Protein AF-A0A383AS84-F1 (afdb_monomer_lite)

pLDDT: mean 91.25, std 7.82, range [50.72, 98.56]

Sequence (144 aa):
VPHVHGRSDGDAAFGLAYAHAQDDFRTIQDALVASRGMLGQLYGVKLKSIRGFFDLLKGKVTGVKGIENVANDYYVHVIGIWDGLDKKYINEVPADVRDVCDGYAAGINLYVKDNPKAAYKKLYPLQGIDVVAGFMHRTPLFYG

InterPro domains:
  IPR002692 Penicillin/GL-7-ACA/AHL/aculeacin-A acylase [PF01804] (1-119)
  IPR023343 Penicillin amidase type, domain 1 [G3DSA:1.10.439.10] (1-144)
  IPR029055 Nucleophile aminohydrolases, N-terminal [SSF56235] (1-138)

Organism: NCBI:txid408172

Secondary structure (DSSP, 8-state):
------SSHHHHHHHHHHHHHHHHHHHHHHHHHHHTT-HHHHH--EE--HHHHHHHHTT--TTEESHHHHHHHHHHHHHTTTTTHHHHHHHHS-HHHHHHHHHHHHHHHHHHHH-TTTS-TTTPSP-HHHHHHHHHHHGGGG--

Foldseek 3Di:
DDDADDPALLRRLLVVLLVVCVVPVPVVQCLLCLLQLNQCVVPNKDAPDPVCVVCVVVVHNPRIPCVVSNVSSVVSVVVPLVPCLVVCCVPVPDPSLQSSLQSNLNNSQVNCVVVVVSDPVVSPSDHSSSVVSSVVSCVVVVPD

Structure (mmCIF, N/CA/C/O backbone):
data_AF-A0A383AS84-F1
#
_entry.id   AF-A0A383AS84-F1
#
loop_
_atom_site.group_PDB
_atom_site.id
_atom_site.type_symbol
_atom_site.label_atom_id
_atom_site.label_alt_id
_atom_site.label_comp_id
_atom_site.label_asym_id
_atom_site.label_entity_id
_atom_site.label_seq_id
_atom_site.pdbx_PDB_ins_code
_atom_site.Cartn_x
_atom_site.Cartn_y
_atom_site.Cartn_z
_atom_site.occupancy
_atom_site.B_iso_or_equiv
_atom_site.auth_seq_id
_atom_site.auth_comp_id
_atom_site.auth_asym_id
_atom_site.auth_atom_id
_atom_site.pdbx_PDB_model_num
ATOM 1 N N . VAL A 1 1 ? 9.641 -18.189 5.947 1.00 73.25 1 VAL A N 1
ATOM 2 C CA . VAL A 1 1 ? 10.456 -17.368 5.021 1.00 73.25 1 VAL A CA 1
ATOM 3 C C . VAL A 1 1 ? 10.315 -17.962 3.628 1.00 73.25 1 VAL A C 1
ATOM 5 O O . VAL A 1 1 ? 10.681 -19.123 3.469 1.00 73.25 1 VAL A O 1
ATOM 8 N N . PRO A 1 2 ? 9.699 -17.248 2.672 1.00 85.50 2 PRO A N 1
ATOM 9 C CA . PRO A 1 2 ? 9.446 -17.766 1.331 1.00 85.50 2 PRO A CA 1
ATOM 10 C C . PRO A 1 2 ? 10.709 -17.731 0.459 1.00 85.50 2 PRO A C 1
ATOM 12 O O . PRO A 1 2 ? 11.496 -16.790 0.532 1.00 85.50 2 PRO A O 1
ATOM 15 N N . HIS A 1 3 ? 10.872 -18.740 -0.396 1.00 91.75 3 HIS A N 1
ATOM 16 C CA . HIS A 1 3 ? 11.836 -18.733 -1.497 1.00 91.75 3 HIS A CA 1
ATOM 17 C C . HIS A 1 3 ? 11.050 -18.579 -2.797 1.00 91.75 3 HIS A C 1
ATOM 19 O O . HIS A 1 3 ? 10.282 -19.468 -3.162 1.00 91.75 3 HIS A O 1
ATOM 25 N N . VAL A 1 4 ? 11.193 -17.430 -3.456 1.00 92.31 4 VAL A N 1
ATOM 26 C CA . VAL A 1 4 ? 10.413 -17.079 -4.647 1.00 92.31 4 VAL A CA 1
ATOM 27 C C . VAL A 1 4 ? 11.338 -16.991 -5.851 1.00 92.31 4 VAL A C 1
ATOM 29 O O . VAL A 1 4 ? 12.373 -16.332 -5.796 1.00 92.31 4 VAL A O 1
ATOM 32 N N . HIS A 1 5 ? 10.946 -17.651 -6.939 1.00 93.06 5 HIS A N 1
ATOM 33 C CA . HIS A 1 5 ? 11.654 -17.631 -8.213 1.00 93.06 5 HIS A CA 1
ATOM 34 C C . HIS A 1 5 ? 10.678 -17.233 -9.321 1.00 93.06 5 HIS A C 1
ATOM 36 O O . HIS A 1 5 ? 9.593 -17.806 -9.422 1.00 93.06 5 HIS A O 1
ATOM 42 N N . GLY A 1 6 ? 11.072 -16.262 -10.141 1.00 93.75 6 GLY A N 1
ATOM 43 C CA . GLY A 1 6 ? 10.337 -15.795 -11.316 1.00 93.75 6 GLY A CA 1
ATOM 44 C C . GLY A 1 6 ? 11.187 -15.917 -12.578 1.00 93.75 6 GLY A C 1
ATOM 45 O O . GLY A 1 6 ? 12.402 -16.108 -12.486 1.00 93.75 6 GLY A O 1
ATOM 46 N N . ARG A 1 7 ? 10.565 -15.839 -13.762 1.00 95.19 7 ARG A N 1
ATOM 47 C CA . ARG A 1 7 ? 11.312 -15.756 -15.032 1.00 95.19 7 ARG A CA 1
ATOM 48 C C . ARG A 1 7 ? 11.769 -14.325 -15.316 1.00 95.19 7 ARG A C 1
ATOM 50 O O . ARG A 1 7 ? 12.788 -14.150 -15.976 1.00 95.19 7 ARG A O 1
ATOM 57 N N . SER A 1 8 ? 11.028 -13.344 -14.806 1.00 96.56 8 SER A N 1
ATOM 58 C CA . SER A 1 8 ? 11.401 -11.931 -14.722 1.00 96.56 8 SER A CA 1
ATOM 59 C C . SER A 1 8 ? 11.396 -11.440 -13.271 1.00 96.56 8 SER A C 1
ATOM 61 O O . SER A 1 8 ? 10.916 -12.130 -12.362 1.00 96.56 8 SER A O 1
ATOM 63 N N . ASP A 1 9 ? 11.893 -10.222 -13.064 1.00 96.62 9 ASP A N 1
ATOM 64 C CA . ASP A 1 9 ? 11.827 -9.552 -11.766 1.00 96.62 9 ASP A CA 1
ATOM 65 C C . ASP A 1 9 ? 10.371 -9.274 -11.353 1.00 96.62 9 ASP A C 1
ATOM 67 O O . ASP A 1 9 ? 10.025 -9.474 -10.187 1.00 96.62 9 ASP A O 1
ATOM 71 N N . GLY A 1 10 ? 9.486 -8.925 -12.298 1.00 97.75 10 GLY A N 1
ATOM 72 C CA . GLY A 1 10 ? 8.043 -8.818 -12.065 1.00 97.75 10 GLY A CA 1
ATOM 73 C C . GLY A 1 10 ? 7.401 -10.123 -11.580 1.00 97.75 10 GLY A C 1
ATOM 74 O O . GLY A 1 10 ? 6.640 -10.109 -10.610 1.00 97.75 10 GLY A O 1
ATOM 75 N N . ASP A 1 11 ? 7.752 -11.273 -12.169 1.00 97.75 11 ASP A N 1
ATOM 76 C CA . ASP A 1 11 ? 7.250 -12.586 -11.726 1.00 97.75 11 ASP A CA 1
ATOM 77 C C . ASP A 1 11 ? 7.705 -12.918 -10.296 1.00 97.75 11 ASP A C 1
ATOM 79 O O . ASP A 1 11 ? 6.945 -13.457 -9.483 1.00 97.75 11 ASP A O 1
ATOM 83 N N . ALA A 1 12 ? 8.961 -12.601 -9.971 1.00 97.75 12 ALA A N 1
ATOM 84 C CA . ALA A 1 12 ? 9.493 -12.802 -8.630 1.00 97.75 12 ALA A CA 1
ATOM 85 C C . ALA A 1 12 ? 8.806 -11.866 -7.621 1.00 97.75 12 ALA A C 1
ATOM 87 O O . ALA A 1 12 ? 8.411 -12.303 -6.538 1.00 97.75 12 ALA A O 1
ATOM 88 N N . ALA A 1 13 ? 8.599 -10.599 -7.990 1.00 98.00 13 ALA A N 1
ATOM 89 C CA . ALA A 1 13 ? 7.891 -9.614 -7.180 1.00 98.00 13 ALA A CA 1
ATOM 90 C C . ALA A 1 13 ? 6.435 -10.020 -6.923 1.00 98.00 13 ALA A C 1
ATOM 92 O O . ALA A 1 13 ? 5.947 -9.879 -5.802 1.00 98.00 13 ALA A O 1
ATOM 93 N N . PHE A 1 14 ? 5.765 -10.592 -7.923 1.00 98.38 14 PHE A N 1
ATOM 94 C CA . PHE A 1 14 ? 4.425 -11.154 -7.801 1.00 98.38 14 PHE A CA 1
ATOM 95 C C . PHE A 1 14 ? 4.354 -12.261 -6.747 1.00 98.38 14 PHE A C 1
ATOM 97 O O . PHE A 1 14 ? 3.526 -12.202 -5.832 1.00 98.38 14 PHE A O 1
ATOM 104 N N . GLY A 1 15 ? 5.239 -13.259 -6.836 1.00 97.75 15 GLY A N 1
ATOM 105 C CA . GLY A 1 15 ? 5.260 -14.362 -5.875 1.00 97.75 15 GLY A CA 1
ATOM 106 C C . GLY A 1 15 ? 5.618 -13.890 -4.462 1.00 97.75 15 GLY A C 1
ATOM 107 O O . GLY A 1 15 ? 5.021 -14.348 -3.486 1.00 97.75 15 GLY A O 1
ATOM 108 N N . LEU A 1 16 ? 6.539 -12.927 -4.353 1.00 97.62 16 LEU A N 1
ATOM 109 C CA . LEU A 1 16 ? 6.915 -12.308 -3.084 1.00 97.62 16 LEU A CA 1
ATOM 110 C C . LEU A 1 16 ? 5.733 -11.567 -2.465 1.00 97.62 16 LEU A C 1
ATOM 112 O O . LEU A 1 16 ? 5.455 -11.759 -1.287 1.00 97.62 16 LEU A O 1
ATOM 116 N N . ALA A 1 17 ? 5.026 -10.751 -3.245 1.00 97.94 17 ALA A N 1
ATOM 117 C CA . ALA A 1 17 ? 3.874 -9.991 -2.781 1.00 97.94 17 ALA A CA 1
ATOM 118 C C . ALA A 1 17 ? 2.754 -10.892 -2.265 1.00 97.94 17 ALA A C 1
ATOM 120 O O . ALA A 1 17 ? 2.178 -10.619 -1.213 1.00 97.94 17 ALA A O 1
ATOM 12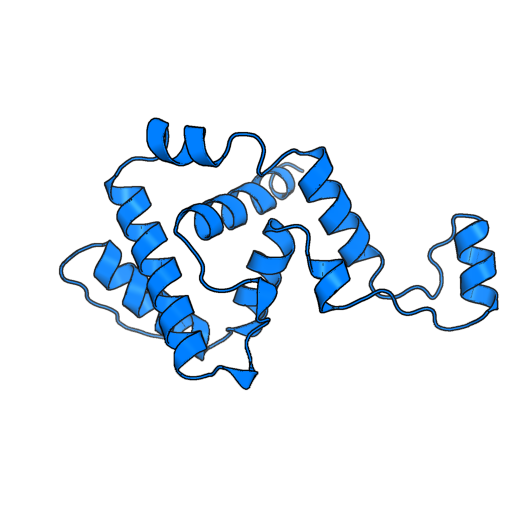1 N N . TYR A 1 18 ? 2.470 -11.981 -2.980 1.00 98.00 18 TYR A N 1
ATOM 122 C CA . TYR A 1 18 ? 1.462 -12.944 -2.559 1.00 98.00 18 TYR A CA 1
ATOM 123 C C . TYR A 1 18 ? 1.857 -13.626 -1.240 1.00 98.00 18 TYR A C 1
ATOM 125 O O . TYR A 1 18 ? 1.059 -13.650 -0.306 1.00 98.00 18 TYR A O 1
ATOM 133 N N . ALA A 1 19 ? 3.099 -14.109 -1.121 1.00 97.75 19 ALA A N 1
ATOM 134 C CA . ALA A 1 19 ? 3.596 -14.715 0.118 1.00 97.75 19 ALA A CA 1
ATOM 135 C C . ALA A 1 19 ? 3.625 -13.712 1.287 1.00 97.75 19 ALA A C 1
ATOM 137 O O . ALA A 1 19 ? 3.212 -14.030 2.397 1.00 97.75 19 ALA A O 1
ATOM 138 N N . HIS A 1 20 ? 4.045 -12.473 1.034 1.00 96.94 20 HIS A N 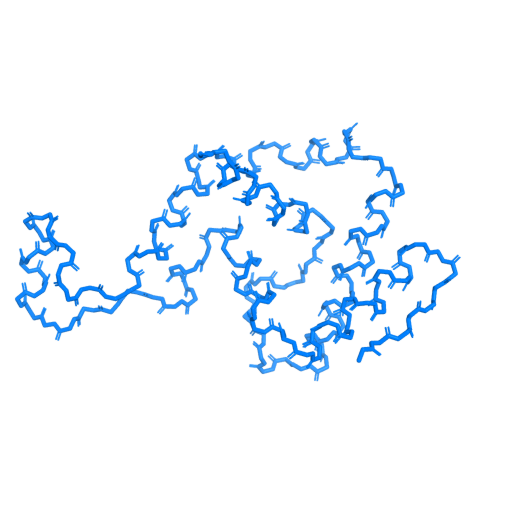1
ATOM 139 C CA . HIS A 1 20 ? 4.059 -11.406 2.033 1.00 96.94 20 HIS A CA 1
ATOM 140 C C . HIS A 1 20 ? 2.641 -11.056 2.513 1.00 96.94 20 HIS A C 1
ATOM 142 O O . HIS A 1 20 ? 2.420 -10.851 3.706 1.00 96.94 20 HIS A O 1
ATOM 148 N N . ALA A 1 21 ? 1.660 -11.048 1.605 1.00 97.44 21 ALA A N 1
ATOM 149 C CA . ALA A 1 21 ? 0.257 -10.866 1.953 1.00 97.44 21 ALA A CA 1
ATOM 150 C C . ALA A 1 21 ? -0.298 -12.031 2.790 1.00 97.44 21 ALA A C 1
ATOM 152 O O . ALA A 1 21 ? -1.087 -11.793 3.700 1.00 97.44 21 ALA A O 1
ATOM 153 N N . GLN A 1 22 ? 0.135 -13.271 2.553 1.00 97.00 22 GLN A N 1
ATOM 154 C CA . GLN A 1 22 ? -0.256 -14.400 3.406 1.00 97.00 22 GLN A CA 1
ATOM 155 C C . GLN A 1 22 ? 0.199 -14.228 4.861 1.00 97.00 22 GLN A C 1
ATOM 157 O O . GLN A 1 22 ? -0.532 -14.630 5.766 1.00 97.00 22 GLN A O 1
ATOM 162 N N . ASP A 1 23 ? 1.363 -13.614 5.077 1.00 96.75 23 ASP A N 1
ATOM 163 C CA . ASP A 1 23 ? 1.920 -13.402 6.412 1.00 96.75 23 ASP A CA 1
ATOM 164 C C . ASP A 1 23 ? 1.281 -12.198 7.131 1.00 96.75 23 ASP A C 1
ATOM 166 O O . ASP A 1 23 ? 0.863 -12.322 8.283 1.00 96.75 23 ASP A O 1
ATOM 170 N N . ASP A 1 24 ? 1.182 -11.032 6.476 1.00 96.06 24 ASP A N 1
ATOM 171 C CA . ASP A 1 24 ? 0.654 -9.809 7.105 1.00 96.06 24 ASP A CA 1
ATOM 172 C C . ASP A 1 24 ? -0.050 -8.858 6.121 1.00 96.06 24 ASP A C 1
ATOM 174 O O . ASP A 1 24 ? 0.290 -7.680 5.953 1.00 96.06 24 ASP A O 1
ATOM 178 N N . PHE A 1 25 ? -1.101 -9.361 5.471 1.00 97.31 25 PHE A N 1
ATOM 179 C CA . PHE A 1 25 ? -1.932 -8.561 4.570 1.00 97.31 25 PHE A CA 1
ATOM 180 C C . PHE A 1 25 ? -2.465 -7.271 5.206 1.00 97.31 25 PHE A C 1
ATOM 182 O O . PHE A 1 25 ? -2.590 -6.252 4.526 1.00 97.31 25 PHE A O 1
ATOM 189 N N . ARG A 1 26 ? -2.807 -7.299 6.500 1.00 96.06 26 ARG A N 1
ATOM 190 C CA . ARG A 1 26 ? -3.443 -6.155 7.156 1.00 96.06 26 ARG A CA 1
ATOM 191 C C . ARG A 1 26 ? -2.501 -4.961 7.211 1.00 96.06 26 ARG A C 1
ATOM 193 O O . ARG A 1 26 ? -2.918 -3.863 6.854 1.00 96.06 26 ARG A O 1
ATOM 200 N N . THR A 1 27 ? -1.249 -5.172 7.604 1.00 95.75 27 THR A N 1
ATOM 201 C CA . THR A 1 27 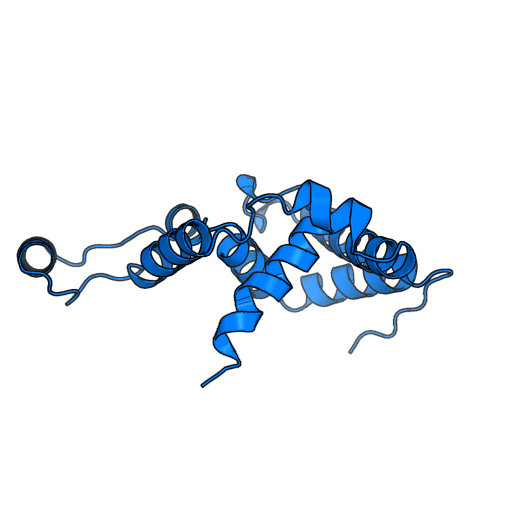? -0.255 -4.096 7.645 1.00 95.75 27 THR A CA 1
ATOM 202 C C . THR A 1 27 ? 0.042 -3.557 6.248 1.00 95.75 27 THR A C 1
ATOM 204 O O . THR A 1 27 ? 0.149 -2.343 6.071 1.00 95.75 27 THR A O 1
ATOM 207 N N . ILE A 1 28 ? 0.110 -4.431 5.236 1.00 96.44 28 ILE A N 1
ATOM 208 C CA . ILE A 1 28 ? 0.292 -4.022 3.834 1.00 96.44 28 ILE A CA 1
ATOM 209 C C . ILE A 1 28 ? -0.876 -3.143 3.375 1.00 96.44 28 ILE A C 1
ATOM 211 O O . ILE A 1 28 ? -0.664 -2.053 2.843 1.00 96.44 28 ILE A O 1
ATOM 215 N N . GLN A 1 29 ? -2.111 -3.590 3.607 1.00 96.69 29 GLN A N 1
ATOM 216 C CA . GLN A 1 29 ? -3.307 -2.836 3.251 1.00 96.69 29 GLN A CA 1
ATOM 217 C C . GLN A 1 29 ? -3.356 -1.492 3.980 1.00 96.69 29 GLN A C 1
ATOM 219 O O . GLN A 1 29 ? -3.612 -0.478 3.343 1.00 96.69 29 GLN A O 1
ATOM 224 N N . ASP A 1 30 ? -3.084 -1.457 5.285 1.00 95.88 30 ASP A N 1
ATOM 225 C CA . ASP A 1 30 ? -3.095 -0.217 6.064 1.00 95.88 30 ASP A CA 1
ATOM 226 C C . ASP A 1 30 ? -2.060 0.785 5.545 1.00 95.88 30 ASP A C 1
ATOM 228 O O . ASP A 1 30 ? -2.364 1.971 5.436 1.00 95.88 30 ASP A O 1
ATOM 232 N N . ALA A 1 31 ? -0.869 0.323 5.153 1.00 95.31 31 ALA A N 1
ATOM 233 C CA . ALA A 1 31 ? 0.151 1.179 4.551 1.00 95.31 31 ALA A CA 1
ATOM 234 C C . ALA A 1 31 ? -0.297 1.766 3.200 1.00 95.31 31 ALA A C 1
ATOM 236 O O . ALA A 1 31 ? -0.079 2.948 2.941 1.00 95.31 31 ALA A O 1
ATOM 237 N N . LEU A 1 32 ? -0.961 0.972 2.357 1.00 96.25 32 LEU A N 1
ATOM 238 C CA . LEU A 1 32 ? -1.488 1.428 1.065 1.00 96.25 32 LEU A CA 1
ATOM 239 C C . LEU A 1 32 ? -2.705 2.356 1.221 1.00 96.25 32 LEU A C 1
ATOM 241 O O . LEU A 1 32 ? -2.853 3.336 0.497 1.00 96.25 32 LEU A O 1
ATOM 245 N N . VAL A 1 33 ? -3.570 2.096 2.202 1.00 96.81 33 VAL A N 1
ATOM 246 C CA . VAL A 1 33 ? -4.673 3.001 2.562 1.00 96.81 33 VAL A CA 1
ATOM 247 C C . VAL A 1 33 ? -4.123 4.322 3.108 1.00 96.81 33 VAL A C 1
ATOM 249 O O . VAL A 1 33 ? -4.670 5.382 2.801 1.00 96.81 33 VAL A O 1
ATOM 252 N N . ALA A 1 34 ? -3.029 4.279 3.874 1.00 94.94 34 ALA A N 1
ATOM 253 C CA . ALA A 1 34 ? -2.341 5.465 4.370 1.00 94.94 34 ALA A CA 1
ATOM 254 C C . ALA A 1 34 ? -1.765 6.315 3.241 1.00 94.94 34 ALA A C 1
ATOM 256 O O . ALA A 1 34 ? -1.997 7.522 3.241 1.00 94.94 34 ALA A O 1
ATOM 257 N N . SER A 1 35 ? -1.089 5.710 2.260 1.00 94.81 35 SER A N 1
ATOM 258 C CA . SER A 1 35 ? -0.535 6.447 1.117 1.00 94.81 35 SER A CA 1
ATOM 259 C C . SER A 1 35 ? -1.614 7.051 0.219 1.00 94.81 35 SER A C 1
ATOM 261 O O . SER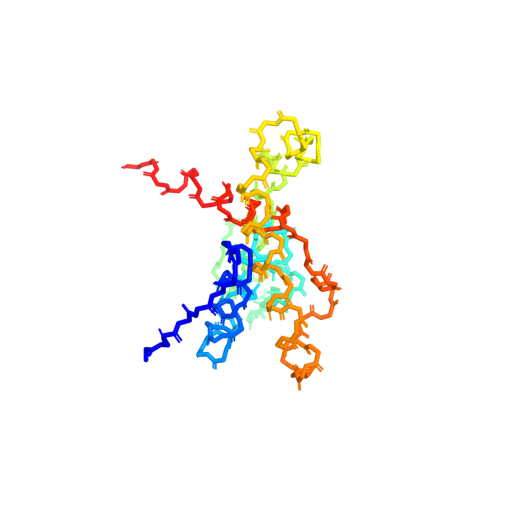 A 1 35 ? -1.402 8.102 -0.383 1.00 94.81 35 SER A O 1
ATOM 263 N N . ARG A 1 36 ? -2.802 6.438 0.172 1.00 94.81 36 ARG A N 1
ATOM 264 C CA . ARG A 1 36 ? -3.997 6.962 -0.507 1.00 94.81 36 ARG A CA 1
ATOM 265 C C . ARG A 1 36 ? -4.740 8.046 0.281 1.00 94.81 36 ARG A C 1
ATOM 267 O O . ARG A 1 36 ? -5.671 8.632 -0.263 1.00 94.81 36 ARG A O 1
ATOM 274 N N . GLY A 1 37 ? -4.364 8.310 1.533 1.00 94.75 37 GLY A N 1
ATOM 275 C CA . GLY A 1 37 ? -5.072 9.261 2.395 1.00 94.75 37 GLY A CA 1
ATOM 276 C C . GLY A 1 37 ? -6.501 8.814 2.710 1.00 94.75 37 GLY A C 1
ATOM 277 O O . GLY A 1 37 ? -7.440 9.607 2.667 1.00 94.75 37 GLY A O 1
ATOM 278 N N . MET A 1 38 ? -6.686 7.518 2.966 1.00 95.38 38 MET A N 1
ATOM 279 C CA . MET A 1 38 ? -7.996 6.911 3.213 1.00 95.38 38 MET A CA 1
ATOM 280 C C . MET A 1 38 ? -8.106 6.231 4.589 1.00 95.38 38 MET A C 1
ATOM 282 O O . MET A 1 38 ? -9.070 5.493 4.826 1.00 95.38 38 MET A O 1
ATOM 286 N N . LEU A 1 39 ? -7.168 6.449 5.519 1.00 93.88 39 LEU A N 1
ATOM 287 C CA . LEU A 1 39 ? -7.201 5.791 6.834 1.00 93.88 39 LEU A CA 1
ATOM 288 C C . LEU A 1 39 ? -8.408 6.241 7.655 1.00 93.88 39 LEU A C 1
ATOM 290 O O . LEU A 1 39 ? -9.028 5.428 8.345 1.00 93.88 39 LEU A O 1
ATOM 294 N N . GLY A 1 40 ? -8.781 7.516 7.564 1.00 92.38 40 GLY A N 1
ATOM 295 C CA . GLY A 1 40 ? -9.976 8.063 8.191 1.00 92.38 40 GLY A CA 1
ATOM 296 C C . GLY A 1 40 ? -11.248 7.413 7.650 1.00 92.38 40 GLY A C 1
ATOM 297 O O . GLY A 1 40 ? -12.178 7.167 8.416 1.00 92.38 40 GLY A O 1
ATOM 298 N N . GLN A 1 41 ? -11.277 7.047 6.364 1.00 92.19 41 GLN A N 1
ATOM 299 C CA . GLN A 1 41 ? -12.407 6.319 5.778 1.00 92.19 41 GLN A CA 1
ATOM 300 C C . GLN A 1 41 ? -12.472 4.855 6.223 1.00 92.19 41 GLN A C 1
ATOM 302 O O . GLN A 1 41 ? -13.570 4.316 6.360 1.00 92.19 41 GLN A O 1
ATOM 307 N N . LEU A 1 42 ? -11.323 4.198 6.405 1.00 92.88 42 LEU A N 1
ATOM 308 C CA . LEU A 1 42 ? -11.262 2.796 6.819 1.00 92.88 42 LEU A CA 1
ATOM 309 C C . LEU A 1 42 ? -11.568 2.627 8.314 1.00 92.88 42 LEU A C 1
ATOM 311 O O . LEU A 1 42 ? -12.386 1.789 8.691 1.00 92.88 42 LEU A O 1
ATOM 315 N N . TYR A 1 43 ? -10.922 3.419 9.168 1.00 91.44 43 TYR A N 1
ATOM 316 C CA . TYR A 1 43 ? -10.965 3.242 10.622 1.00 91.44 43 TYR A CA 1
ATOM 317 C C . TYR A 1 43 ? -11.940 4.176 11.344 1.00 91.44 43 TYR A C 1
ATOM 319 O O . TYR A 1 43 ? -12.408 3.844 12.441 1.00 91.44 43 TYR A O 1
ATOM 327 N N . GLY A 1 44 ? -12.276 5.314 10.733 1.00 86.81 44 GLY A N 1
ATOM 328 C CA . GLY A 1 44 ? -13.120 6.344 11.328 1.00 86.81 44 GLY A CA 1
ATOM 329 C C . GLY A 1 44 ? -12.473 7.062 12.515 1.00 86.81 44 GLY A C 1
ATOM 330 O O . GLY A 1 44 ? -11.408 6.694 13.015 1.00 86.81 44 GLY A O 1
ATOM 331 N N . VAL A 1 45 ? -13.173 8.087 13.002 1.00 83.62 45 VAL A N 1
ATOM 332 C CA . VAL A 1 45 ? -12.847 8.781 14.252 1.00 83.62 45 VAL A CA 1
ATOM 333 C C . VAL A 1 45 ? -13.891 8.411 15.292 1.00 83.62 45 VAL A C 1
ATOM 335 O O . VAL A 1 45 ? -15.092 8.550 15.059 1.00 83.62 45 VAL A O 1
ATOM 338 N N . LYS A 1 46 ? -13.443 7.936 16.456 1.00 82.56 46 LYS A N 1
ATOM 339 C CA . LYS A 1 46 ? -14.330 7.587 17.570 1.00 82.56 46 LYS A CA 1
ATOM 340 C C . LYS A 1 46 ? -14.183 8.592 18.695 1.00 82.56 46 LYS A C 1
ATOM 342 O O . LYS A 1 46 ? -13.093 8.795 19.235 1.00 82.56 46 LYS A O 1
ATOM 347 N N . LEU A 1 47 ? -15.315 9.163 19.083 1.00 80.44 47 LEU A N 1
ATOM 348 C CA . LEU A 1 47 ? -15.423 10.075 20.204 1.00 80.44 47 LEU A CA 1
ATOM 349 C C . LEU A 1 47 ? -15.888 9.306 21.447 1.00 80.44 47 LEU A C 1
ATOM 351 O O . LEU A 1 47 ? -16.930 8.654 21.415 1.00 80.44 47 LEU A O 1
ATOM 355 N N . LYS A 1 48 ? -15.120 9.349 22.542 1.00 80.44 48 LYS A N 1
ATOM 356 C CA . LYS A 1 48 ? -15.437 8.557 23.746 1.00 80.44 48 LYS A CA 1
ATOM 357 C C . LYS A 1 48 ? -16.555 9.146 24.614 1.00 80.44 48 LYS A C 1
ATOM 359 O O . LYS A 1 48 ? -17.150 8.412 25.394 1.00 80.44 48 LYS A O 1
ATOM 364 N N . SER A 1 49 ? -16.814 10.453 24.543 1.00 82.75 49 SER A N 1
ATOM 365 C CA . SER A 1 49 ? -17.845 11.119 25.353 1.00 82.75 49 SER A CA 1
ATOM 366 C C . SER A 1 49 ? -18.201 12.503 24.811 1.00 82.75 49 SER A C 1
ATOM 368 O O . SER A 1 49 ? -17.402 13.114 24.104 1.00 82.75 49 SER A O 1
ATOM 370 N N . ILE A 1 50 ? -19.353 13.046 25.226 1.00 84.56 50 ILE A N 1
ATOM 371 C CA . ILE A 1 50 ? -19.757 14.438 24.944 1.00 84.56 50 ILE A CA 1
ATOM 372 C C . ILE A 1 50 ? -18.702 15.436 25.449 1.00 84.56 50 ILE A C 1
ATOM 374 O O . ILE A 1 50 ? -18.436 16.444 24.802 1.00 84.56 50 ILE A O 1
ATOM 378 N N . ARG A 1 51 ? -18.033 15.147 26.573 1.00 83.12 51 ARG A N 1
ATOM 379 C CA . ARG A 1 51 ? -16.932 15.985 27.068 1.00 83.12 51 ARG A CA 1
ATOM 380 C C . ARG A 1 51 ? -15.763 16.024 26.082 1.00 83.12 51 ARG A C 1
ATOM 382 O O . ARG A 1 51 ? -15.251 17.103 25.818 1.00 83.12 51 ARG A O 1
ATOM 389 N N . GLY A 1 52 ? -15.425 14.884 25.477 1.00 82.69 52 GLY A N 1
ATOM 390 C CA . GLY A 1 52 ? -14.424 14.804 24.411 1.00 82.69 52 GLY A CA 1
ATOM 391 C C . GLY A 1 52 ? -14.780 15.646 23.180 1.00 82.69 52 GLY A C 1
ATOM 392 O O . GLY A 1 52 ? -13.885 16.185 22.540 1.00 82.69 52 GLY A O 1
ATOM 393 N N . PHE A 1 53 ? -16.071 15.829 22.876 1.00 83.62 53 PHE A N 1
ATOM 394 C CA . PHE A 1 53 ? -16.514 16.739 21.810 1.00 83.62 53 PHE A CA 1
ATOM 395 C C . PHE A 1 53 ? -16.215 18.198 22.163 1.00 83.62 53 PHE A C 1
ATOM 397 O O . PHE A 1 53 ? -15.624 18.923 21.367 1.00 83.62 53 PHE A O 1
ATOM 404 N N . PHE A 1 54 ? -16.582 18.631 23.372 1.00 87.19 54 PHE A N 1
ATOM 405 C CA . PHE A 1 54 ? -16.293 19.993 23.828 1.00 87.19 54 PHE A CA 1
ATOM 406 C C . PHE A 1 54 ? -14.794 20.258 23.983 1.00 87.19 54 PHE A C 1
ATOM 408 O O . PHE A 1 54 ? -14.349 21.378 23.741 1.00 87.19 54 PHE A O 1
ATOM 415 N N . ASP A 1 55 ? -14.017 19.251 24.374 1.00 85.69 55 ASP A N 1
ATOM 416 C CA . ASP A 1 55 ? -12.561 19.337 24.408 1.00 85.69 55 ASP A CA 1
ATOM 417 C C . ASP A 1 55 ? -11.994 19.498 22.987 1.00 85.69 55 ASP A C 1
ATOM 419 O O . ASP A 1 55 ? -11.168 20.386 22.773 1.00 85.69 55 ASP A O 1
ATOM 423 N N . LEU A 1 56 ? -12.514 18.757 22.000 1.00 84.06 56 LEU A N 1
ATOM 424 C CA . LEU A 1 56 ? -12.131 18.902 20.591 1.00 84.06 56 LEU A CA 1
ATOM 425 C C . LEU A 1 56 ? -12.451 20.299 20.040 1.00 84.06 56 LEU A C 1
ATOM 427 O O . LEU A 1 56 ? -11.594 20.902 19.400 1.00 84.06 56 LEU A O 1
ATOM 431 N N . LEU A 1 57 ? -13.627 20.860 20.349 1.00 85.38 57 LEU A N 1
ATOM 432 C CA . LEU A 1 57 ? -13.980 22.243 19.980 1.00 85.38 57 LEU A CA 1
ATOM 433 C C . LEU A 1 57 ? -13.042 23.290 20.600 1.00 85.38 57 LEU A C 1
ATOM 435 O O . LEU A 1 57 ? -12.891 24.382 20.062 1.00 85.38 57 LEU A O 1
ATOM 439 N N . LYS A 1 58 ? -12.399 22.959 21.722 1.00 88.56 58 LYS A N 1
ATOM 440 C CA . LYS A 1 58 ? -11.383 23.791 22.383 1.00 88.56 58 LYS A CA 1
ATOM 441 C C . LYS A 1 58 ? -9.958 23.480 21.905 1.00 88.56 58 LYS A C 1
ATOM 443 O O . LYS A 1 58 ? -9.004 23.932 22.533 1.00 88.56 58 LYS A O 1
ATOM 448 N N . GLY A 1 59 ? -9.803 22.690 20.841 1.00 82.94 59 GLY A N 1
ATOM 449 C CA . GLY A 1 59 ? -8.512 22.301 20.272 1.00 82.94 59 GLY A CA 1
ATOM 450 C C . GLY A 1 59 ? -7.792 21.169 21.013 1.00 82.94 59 GLY A C 1
ATOM 451 O O . GLY A 1 59 ? -6.622 20.914 20.741 1.00 82.94 59 GLY A O 1
ATOM 452 N N . LYS A 1 60 ? -8.446 20.476 21.954 1.00 84.06 60 LYS A N 1
ATOM 453 C CA . LYS A 1 60 ? -7.859 19.350 22.695 1.00 84.06 60 LYS A CA 1
ATOM 454 C C . LYS A 1 60 ? -8.297 18.018 22.094 1.00 84.06 60 LYS A C 1
ATOM 456 O O . LYS A 1 60 ? -9.480 17.720 22.014 1.00 84.06 60 LYS A O 1
ATOM 461 N N . VAL A 1 61 ? -7.341 17.151 21.778 1.00 78.75 61 VAL A N 1
ATOM 462 C CA . VAL A 1 61 ? -7.607 15.797 21.245 1.00 78.75 61 VAL A CA 1
ATOM 463 C C . VAL A 1 61 ? -7.801 14.733 22.339 1.00 78.75 61 VAL A C 1
ATOM 465 O O . VAL A 1 61 ? -7.711 13.529 22.098 1.00 78.75 61 VAL A O 1
ATOM 468 N N . THR A 1 62 ? -8.085 15.152 23.574 1.00 78.94 62 THR A N 1
ATOM 469 C CA . THR A 1 62 ? -8.263 14.248 24.714 1.00 78.94 62 THR A CA 1
ATOM 470 C C . THR A 1 62 ? -9.511 13.384 24.543 1.00 78.94 62 THR A C 1
ATOM 472 O O . THR A 1 62 ? -10.635 13.875 24.538 1.00 78.94 62 THR A O 1
ATOM 475 N N . GLY A 1 63 ? -9.320 12.067 24.436 1.00 73.81 63 GLY A N 1
ATOM 476 C CA . GLY A 1 63 ? -10.428 11.115 24.307 1.00 73.81 63 GLY A CA 1
ATOM 477 C C . GLY A 1 63 ? -10.964 10.933 22.882 1.00 73.81 63 GLY A C 1
ATOM 478 O O . GLY A 1 63 ? -12.003 10.288 22.722 1.00 73.81 63 GLY A O 1
ATOM 479 N N . VAL A 1 64 ? -10.255 11.437 21.867 1.00 79.56 64 VAL A N 1
ATOM 480 C CA . VAL A 1 64 ? -10.526 11.174 20.446 1.00 79.56 64 VAL A CA 1
ATOM 481 C C . VAL A 1 64 ? -9.568 10.087 19.958 1.00 79.56 64 VAL A C 1
ATOM 483 O O . VAL A 1 64 ? -8.357 10.237 20.083 1.00 79.56 64 VAL A O 1
ATOM 486 N N . LYS A 1 65 ? -10.092 8.967 19.446 1.00 83.19 65 LYS A N 1
ATOM 487 C CA . LYS A 1 65 ? -9.279 7.879 18.870 1.00 83.19 65 LYS A CA 1
ATOM 488 C C . LYS A 1 65 ? -9.420 7.881 17.348 1.00 83.19 65 LYS A C 1
ATOM 490 O O . LYS A 1 65 ? -10.551 7.964 16.865 1.00 83.19 65 LYS A O 1
ATOM 495 N N . GLY A 1 66 ? -8.315 7.736 16.617 1.00 84.31 66 GLY A N 1
ATOM 496 C CA . GLY A 1 66 ? -8.308 7.739 15.152 1.00 84.31 66 GLY A CA 1
ATOM 497 C C . GLY A 1 66 ? -8.175 9.134 14.536 1.00 84.31 66 GLY A C 1
ATOM 498 O O . GLY A 1 66 ? -8.334 9.273 13.329 1.00 84.31 66 GLY A O 1
ATOM 499 N N . ILE A 1 67 ? -7.883 10.166 15.335 1.00 86.62 67 ILE A N 1
ATOM 500 C CA . ILE A 1 67 ? -7.611 11.515 14.813 1.00 86.62 67 ILE A CA 1
ATOM 501 C C . ILE A 1 67 ? -6.305 11.538 14.006 1.00 86.62 67 ILE A C 1
ATOM 503 O O . ILE A 1 67 ? -6.190 12.261 13.023 1.00 86.62 67 ILE A O 1
ATOM 507 N N . GLU A 1 68 ? -5.361 10.675 14.374 1.00 87.88 68 GLU A N 1
ATOM 508 C CA . GLU A 1 68 ? -4.109 10.408 13.676 1.00 87.88 68 GLU A CA 1
ATOM 509 C C . GLU A 1 68 ? -4.328 9.941 12.228 1.00 87.88 68 GLU A C 1
ATOM 511 O O . GLU A 1 68 ? -3.593 10.348 11.333 1.00 87.88 68 GLU A O 1
ATOM 516 N N . ASN A 1 69 ? -5.391 9.173 11.974 1.00 92.50 69 ASN A N 1
ATOM 517 C CA . ASN A 1 69 ? -5.749 8.721 10.630 1.00 92.50 69 ASN A CA 1
ATOM 518 C C . ASN A 1 69 ? -6.190 9.896 9.752 1.00 92.50 69 ASN A C 1
ATOM 520 O O . ASN A 1 69 ? -5.789 9.998 8.601 1.00 92.50 69 ASN A O 1
ATOM 524 N N . VAL A 1 70 ? -6.970 10.820 10.319 1.00 91.00 70 VAL A N 1
ATOM 525 C CA . VAL A 1 70 ? -7.395 12.040 9.617 1.00 91.00 70 VAL A CA 1
ATOM 526 C C . VAL A 1 70 ? -6.212 12.977 9.386 1.00 91.00 70 VAL A C 1
ATOM 528 O O . VAL A 1 70 ? -6.114 13.589 8.327 1.00 91.00 70 VAL A O 1
ATOM 531 N N . ALA A 1 71 ? -5.295 13.072 10.351 1.00 90.81 71 ALA A N 1
ATOM 532 C CA . ALA A 1 71 ? -4.070 13.844 10.189 1.00 90.81 71 ALA A CA 1
ATOM 533 C C . ALA A 1 71 ? -3.196 13.289 9.051 1.00 90.81 71 ALA A C 1
ATOM 535 O O . ALA A 1 71 ? -2.697 14.069 8.244 1.00 90.81 71 ALA A O 1
ATOM 536 N N . ASN A 1 72 ? -3.062 11.961 8.944 1.00 92.56 72 ASN A N 1
ATOM 537 C CA . ASN A 1 72 ? -2.392 11.318 7.815 1.00 92.56 72 ASN A CA 1
ATOM 538 C C . ASN A 1 72 ? -3.075 11.645 6.480 1.00 92.56 72 ASN A C 1
ATOM 540 O O . ASN A 1 72 ? -2.400 12.020 5.525 1.00 92.56 72 ASN A O 1
ATOM 544 N N . ASP A 1 73 ? -4.400 11.516 6.414 1.00 94.00 73 ASP A N 1
ATOM 545 C CA . ASP A 1 73 ? -5.157 11.779 5.188 1.00 94.00 73 ASP A CA 1
ATOM 546 C C . ASP A 1 73 ? -4.972 13.235 4.732 1.00 94.00 73 ASP A C 1
ATOM 548 O O . ASP A 1 73 ? -4.683 13.501 3.567 1.00 94.00 73 ASP A O 1
ATOM 552 N N . TYR A 1 74 ? -5.032 14.183 5.671 1.00 92.12 74 TYR A N 1
ATOM 553 C CA . TYR A 1 74 ? -4.727 15.588 5.407 1.00 92.12 74 TYR A CA 1
ATOM 554 C C . TYR A 1 74 ? -3.286 15.785 4.914 1.00 92.12 74 TYR A C 1
ATOM 556 O O . TYR A 1 74 ? -3.064 16.478 3.925 1.00 92.12 74 TYR A O 1
ATOM 564 N N . TYR A 1 75 ? -2.312 15.150 5.568 1.00 91.81 75 TYR A N 1
ATOM 565 C CA . TYR A 1 75 ? -0.901 15.206 5.184 1.00 91.81 75 TYR A CA 1
ATOM 566 C C . TYR A 1 75 ? -0.668 14.733 3.742 1.00 91.81 75 TYR A C 1
ATOM 568 O O . TYR A 1 75 ? 0.001 15.426 2.977 1.00 91.81 75 TYR A O 1
ATOM 576 N N . VAL A 1 76 ? -1.265 13.604 3.347 1.00 92.44 76 VAL A N 1
ATOM 577 C CA . VAL A 1 76 ? -1.161 13.050 1.985 1.00 92.44 76 VAL A CA 1
ATOM 578 C C . VAL A 1 76 ? -1.629 14.064 0.943 1.00 92.44 76 VAL A C 1
ATOM 580 O O . VAL A 1 76 ? -0.976 14.235 -0.090 1.00 92.44 76 VAL A O 1
ATOM 583 N N . HIS A 1 77 ? -2.733 14.758 1.228 1.00 90.88 77 HIS A N 1
ATOM 584 C CA . HIS A 1 77 ? -3.279 15.783 0.344 1.00 90.88 77 HIS A CA 1
ATOM 585 C C . HIS A 1 77 ? -2.442 17.066 0.323 1.00 90.88 77 HIS A C 1
ATOM 587 O O . HIS A 1 77 ? -2.271 17.645 -0.742 1.00 90.88 77 HIS A O 1
ATOM 593 N N . VAL A 1 78 ? -1.893 17.505 1.459 1.00 91.94 78 VAL A N 1
ATOM 594 C CA . VAL A 1 78 ? -1.079 18.735 1.535 1.00 91.94 78 VAL A CA 1
ATOM 595 C C . VAL A 1 78 ? 0.270 18.580 0.850 1.00 91.94 78 VAL A C 1
ATOM 597 O O . VAL A 1 78 ? 0.724 19.500 0.177 1.00 91.94 78 VAL A O 1
ATOM 600 N N . ILE A 1 79 ? 0.923 17.433 1.026 1.00 88.81 79 ILE A N 1
ATOM 601 C CA . ILE A 1 79 ? 2.200 17.153 0.361 1.00 88.81 79 ILE A CA 1
ATOM 602 C C . ILE A 1 79 ? 2.008 16.922 -1.140 1.00 88.81 79 ILE A C 1
ATOM 604 O O . ILE A 1 79 ? 2.967 17.044 -1.899 1.00 88.81 79 ILE A O 1
ATOM 608 N N . GLY A 1 80 ? 0.783 16.611 -1.573 1.00 89.19 80 GLY A N 1
ATOM 609 C CA . GLY A 1 80 ? 0.495 16.375 -2.979 1.00 89.19 80 GLY A CA 1
ATOM 610 C C . GLY A 1 80 ? 1.187 15.114 -3.487 1.00 89.19 80 GLY A C 1
ATOM 611 O O . GLY A 1 80 ? 1.745 15.113 -4.579 1.00 89.19 80 GLY A O 1
ATOM 612 N N . ILE A 1 81 ? 1.183 14.026 -2.701 1.00 87.75 81 ILE A N 1
ATOM 613 C CA . ILE A 1 81 ? 1.838 12.751 -3.078 1.00 87.75 81 ILE A CA 1
ATOM 614 C C . ILE A 1 81 ? 1.368 12.277 -4.459 1.00 87.75 81 ILE A C 1
ATOM 616 O O . ILE A 1 81 ? 2.151 11.766 -5.257 1.00 87.75 81 ILE A O 1
ATOM 620 N N . TRP A 1 82 ? 0.083 12.480 -4.739 1.00 91.25 82 TRP A N 1
ATOM 621 C CA . TRP A 1 82 ? -0.565 12.074 -5.980 1.00 91.25 82 TRP A CA 1
ATOM 622 C C . TRP A 1 82 ? -0.499 13.145 -7.080 1.00 91.25 82 TRP A C 1
ATOM 624 O O . TRP A 1 82 ? -0.888 12.875 -8.219 1.00 91.25 82 TRP A O 1
ATOM 634 N N . ASP A 1 83 ? 0.024 14.338 -6.790 1.00 91.25 83 ASP A N 1
ATOM 635 C CA . ASP A 1 83 ? 0.017 15.467 -7.717 1.00 91.25 83 ASP A CA 1
ATOM 636 C C . ASP A 1 83 ? 0.982 15.218 -8.881 1.00 91.25 83 ASP A C 1
ATOM 638 O O . ASP A 1 83 ? 2.211 15.298 -8.776 1.00 91.25 83 ASP A O 1
ATOM 642 N N . GLY A 1 84 ? 0.396 14.893 -10.034 1.00 85.38 84 GLY A N 1
ATOM 643 C CA . GLY A 1 84 ? 1.136 14.578 -11.252 1.00 85.38 84 GLY A CA 1
ATOM 644 C C . GLY A 1 84 ? 1.860 13.232 -11.214 1.00 85.38 84 GLY A C 1
ATOM 645 O O . GLY A 1 84 ? 2.699 12.994 -12.087 1.00 85.38 84 GLY A O 1
ATOM 646 N N . LEU A 1 85 ? 1.544 12.356 -10.250 1.00 88.69 85 LEU A N 1
ATOM 647 C CA . LEU A 1 85 ? 2.241 11.083 -10.086 1.00 88.69 85 LEU A CA 1
ATOM 648 C C . LEU A 1 85 ? 2.115 10.196 -11.328 1.00 88.69 85 LEU A C 1
ATOM 650 O O . LEU A 1 85 ? 3.115 9.624 -11.730 1.00 88.69 85 LEU A O 1
ATOM 654 N N . ASP A 1 86 ? 0.966 10.162 -12.009 1.00 87.50 86 ASP A N 1
ATOM 655 C CA . ASP A 1 86 ? 0.792 9.375 -13.245 1.00 87.50 86 ASP A CA 1
ATOM 656 C C . ASP A 1 86 ? 1.828 9.735 -14.321 1.00 87.50 86 ASP A C 1
ATOM 658 O O . ASP A 1 86 ? 2.418 8.870 -14.971 1.00 87.50 86 ASP A O 1
ATOM 662 N N . LYS A 1 87 ? 2.088 11.038 -14.492 1.00 89.50 87 LYS A N 1
ATOM 663 C CA . LYS A 1 87 ? 3.050 11.537 -15.482 1.00 89.50 87 LYS A CA 1
ATOM 664 C C . LYS A 1 87 ? 4.478 11.218 -15.062 1.00 89.50 87 LYS A C 1
ATOM 666 O O . LYS A 1 87 ? 5.260 10.757 -15.888 1.00 89.50 87 LYS A O 1
ATOM 671 N N . LYS A 1 88 ? 4.817 11.458 -13.793 1.00 89.44 88 LYS A N 1
ATOM 672 C CA . LYS A 1 88 ? 6.153 11.160 -13.259 1.00 89.44 88 LYS A CA 1
ATOM 673 C C . LYS A 1 88 ? 6.429 9.661 -13.280 1.00 89.44 88 LYS A C 1
ATOM 675 O O . LYS A 1 88 ? 7.502 9.245 -13.681 1.00 89.44 88 LYS A O 1
ATOM 680 N N . TYR A 1 89 ? 5.438 8.841 -12.954 1.00 89.56 89 TYR A N 1
A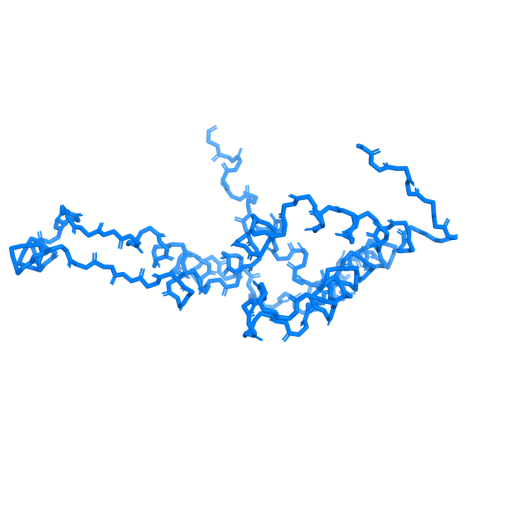TOM 681 C CA . TYR A 1 89 ? 5.545 7.390 -12.979 1.00 89.56 89 TYR A CA 1
ATOM 682 C C . TYR A 1 89 ? 5.910 6.877 -14.376 1.00 89.56 89 TYR A C 1
ATOM 684 O O . TYR A 1 89 ? 6.845 6.100 -14.523 1.00 89.56 89 TYR A O 1
ATOM 692 N N . ILE A 1 90 ? 5.232 7.352 -15.422 1.00 89.31 90 ILE A N 1
ATOM 693 C CA . ILE A 1 90 ? 5.522 6.919 -16.797 1.00 89.31 90 ILE A CA 1
ATOM 694 C C . ILE A 1 90 ? 6.867 7.456 -17.308 1.00 89.31 90 ILE A C 1
ATOM 696 O O . ILE A 1 90 ? 7.560 6.744 -18.036 1.00 89.31 90 ILE A O 1
ATOM 700 N N . ASN A 1 91 ? 7.219 8.697 -16.959 1.00 91.69 91 ASN A N 1
ATOM 701 C CA . ASN A 1 91 ? 8.361 9.399 -17.554 1.00 91.69 91 ASN A CA 1
ATOM 702 C C . ASN A 1 91 ? 9.673 9.246 -16.772 1.00 91.69 91 ASN A C 1
ATOM 704 O O . ASN A 1 91 ? 10.741 9.319 -17.372 1.00 91.69 91 ASN A O 1
ATOM 708 N N . GLU A 1 92 ? 9.605 9.082 -15.452 1.00 93.38 92 GLU A N 1
ATOM 709 C CA . GLU A 1 92 ? 10.764 9.107 -14.551 1.00 93.38 92 GLU A CA 1
ATOM 710 C C . GLU A 1 92 ? 11.083 7.726 -13.970 1.00 93.38 92 GLU A C 1
ATOM 712 O O . GLU A 1 92 ? 12.234 7.480 -13.618 1.00 93.38 92 GLU A O 1
ATOM 717 N N . VAL A 1 93 ? 10.106 6.811 -13.885 1.00 94.00 93 VAL A N 1
ATOM 718 C CA . VAL A 1 93 ? 10.341 5.460 -13.354 1.00 94.00 93 VAL A CA 1
ATOM 719 C C . VAL A 1 93 ? 10.769 4.513 -14.487 1.00 94.00 93 VAL A C 1
ATOM 721 O O . VAL A 1 93 ? 10.004 4.298 -15.440 1.00 94.00 93 VAL A O 1
ATOM 724 N N . PRO A 1 94 ? 11.971 3.911 -14.395 1.00 96.31 94 PRO A N 1
ATOM 725 C CA . PRO A 1 94 ? 12.458 2.937 -15.367 1.00 96.31 94 PRO A CA 1
ATOM 726 C C . PRO A 1 94 ? 11.495 1.759 -15.581 1.00 96.31 94 PRO A C 1
ATOM 728 O O . PRO A 1 94 ? 10.730 1.387 -14.692 1.00 96.31 94 PRO A O 1
ATOM 731 N N . ALA A 1 95 ? 11.492 1.189 -16.788 1.00 95.69 95 ALA A N 1
ATOM 732 C CA . ALA A 1 95 ? 10.530 0.150 -17.169 1.00 95.69 95 ALA A CA 1
ATOM 733 C C . ALA A 1 95 ? 10.682 -1.148 -16.355 1.00 95.69 95 ALA A C 1
ATOM 735 O O . ALA A 1 95 ? 9.683 -1.762 -16.005 1.00 95.69 95 ALA A O 1
ATOM 736 N N . ASP A 1 96 ? 11.912 -1.525 -16.021 1.00 95.62 96 ASP A N 1
ATOM 737 C CA . ASP A 1 96 ? 12.252 -2.639 -15.129 1.00 95.62 96 ASP A CA 1
ATOM 738 C C . ASP A 1 96 ? 11.715 -2.424 -13.705 1.00 95.62 96 ASP A C 1
ATOM 740 O O . ASP A 1 96 ? 11.115 -3.320 -13.119 1.00 95.62 96 ASP A O 1
ATOM 744 N N . VAL A 1 97 ? 11.829 -1.207 -13.165 1.00 96.06 97 VAL A N 1
ATOM 745 C CA . VAL A 1 97 ? 11.249 -0.868 -11.853 1.00 96.06 97 VAL A CA 1
ATOM 746 C C . VAL A 1 97 ? 9.721 -0.909 -11.899 1.00 96.06 97 VAL A C 1
ATOM 748 O O . VAL A 1 97 ? 9.084 -1.391 -10.960 1.00 96.06 97 VAL A O 1
ATOM 751 N N . ARG A 1 98 ? 9.113 -0.435 -12.993 1.00 96.38 98 ARG A N 1
ATOM 752 C CA . ARG A 1 98 ? 7.659 -0.530 -13.180 1.00 96.38 98 ARG A CA 1
ATOM 753 C C . ARG A 1 98 ? 7.187 -1.978 -13.250 1.00 96.38 98 ARG A C 1
ATOM 755 O O . ARG A 1 98 ? 6.218 -2.289 -12.568 1.00 96.38 98 ARG A O 1
ATOM 762 N N . ASP A 1 99 ? 7.906 -2.853 -13.954 1.00 97.38 99 ASP A N 1
ATOM 763 C CA . ASP A 1 99 ? 7.615 -4.296 -14.016 1.00 97.38 99 ASP A CA 1
ATOM 764 C C . ASP A 1 99 ? 7.589 -4.932 -12.617 1.00 97.38 99 ASP A C 1
ATOM 766 O O . ASP A 1 99 ? 6.647 -5.641 -12.262 1.00 97.38 99 ASP A O 1
ATOM 770 N N . VAL A 1 100 ? 8.564 -4.596 -11.767 1.00 97.94 100 VAL A N 1
ATOM 771 C CA . VAL A 1 100 ? 8.598 -5.042 -10.363 1.00 97.94 100 VAL A CA 1
ATOM 772 C C . VAL A 1 100 ? 7.389 -4.529 -9.578 1.00 97.94 100 VAL A C 1
ATOM 774 O O . VAL A 1 100 ? 6.742 -5.298 -8.863 1.00 97.94 100 VAL A O 1
ATOM 777 N N . CYS A 1 101 ? 7.063 -3.238 -9.687 1.00 97.62 101 CYS A N 1
ATOM 778 C CA . CYS A 1 101 ? 5.919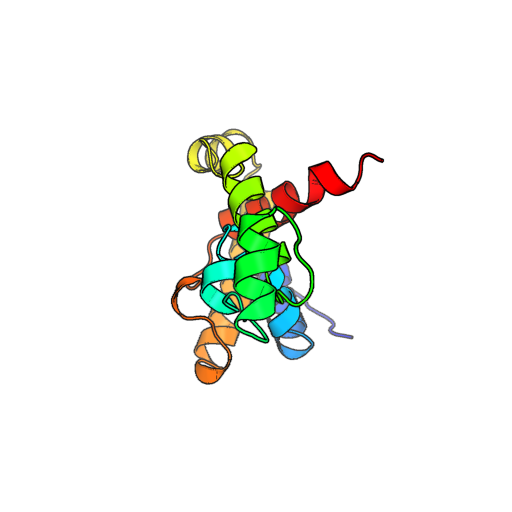 -2.654 -8.983 1.00 97.62 101 CYS A CA 1
ATOM 779 C C . CYS A 1 101 ? 4.582 -3.242 -9.456 1.00 97.62 101 CYS A C 1
ATOM 781 O O . CYS A 1 101 ? 3.714 -3.523 -8.626 1.00 97.62 101 CYS A O 1
ATOM 783 N N . ASP A 1 102 ? 4.418 -3.443 -10.761 1.00 97.81 102 ASP A N 1
ATOM 784 C CA . ASP A 1 102 ? 3.223 -4.034 -11.361 1.00 97.81 102 ASP A CA 1
ATOM 785 C C . ASP A 1 102 ? 3.077 -5.504 -10.957 1.00 97.81 102 ASP A C 1
ATOM 787 O O . ASP A 1 102 ? 1.990 -5.922 -10.549 1.00 97.81 102 ASP A O 1
ATOM 791 N N . GLY A 1 103 ? 4.174 -6.266 -10.960 1.00 98.38 103 GLY A N 1
ATOM 792 C CA . GLY A 1 103 ? 4.221 -7.630 -10.438 1.00 98.38 103 GLY A CA 1
ATOM 793 C C . GLY A 1 103 ? 3.802 -7.691 -8.969 1.00 98.38 103 GLY A C 1
ATOM 794 O O . GLY A 1 103 ? 2.909 -8.460 -8.603 1.00 98.38 103 GLY A O 1
ATOM 795 N N . TYR A 1 104 ? 4.364 -6.820 -8.127 1.00 98.31 104 TYR A N 1
ATOM 796 C CA . TYR A 1 104 ? 4.019 -6.746 -6.706 1.00 98.31 104 TYR A CA 1
ATOM 797 C C . TYR A 1 104 ? 2.532 -6.406 -6.487 1.00 98.31 104 TYR A C 1
ATOM 799 O O . TYR A 1 104 ? 1.837 -7.080 -5.723 1.00 98.31 104 TYR A O 1
ATOM 807 N N . ALA A 1 105 ? 2.005 -5.403 -7.198 1.00 98.38 105 ALA A N 1
ATOM 808 C CA . ALA A 1 105 ? 0.590 -5.033 -7.140 1.00 98.38 105 ALA A CA 1
ATOM 809 C C . ALA A 1 105 ? -0.322 -6.188 -7.588 1.00 98.38 105 ALA A C 1
ATOM 811 O O . ALA A 1 105 ? -1.324 -6.485 -6.931 1.00 98.38 105 ALA A O 1
ATOM 812 N N . ALA A 1 106 ? 0.047 -6.888 -8.664 1.00 98.56 106 ALA A N 1
ATOM 813 C CA . ALA A 1 106 ? -0.676 -8.053 -9.159 1.00 98.56 106 ALA A CA 1
ATOM 814 C C . ALA A 1 106 ? -0.699 -9.205 -8.140 1.00 98.56 106 ALA A C 1
ATOM 816 O O . ALA A 1 106 ? -1.741 -9.843 -7.976 1.00 98.56 106 ALA A O 1
ATOM 817 N N . GLY A 1 107 ? 0.395 -9.438 -7.408 1.00 98.19 107 GLY A N 1
ATOM 818 C CA . GLY A 1 107 ? 0.460 -10.466 -6.365 1.00 98.19 107 GLY A CA 1
ATOM 819 C C . GLY A 1 107 ? -0.487 -10.180 -5.198 1.00 98.19 107 GLY A C 1
ATOM 820 O O . GLY A 1 107 ? -1.229 -11.066 -4.769 1.00 98.19 107 GLY A O 1
ATOM 821 N N . ILE A 1 108 ? -0.558 -8.923 -4.743 1.00 98.19 108 ILE A N 1
ATOM 822 C CA . ILE A 1 108 ? -1.542 -8.511 -3.725 1.00 98.19 108 ILE A CA 1
ATOM 823 C C . ILE A 1 108 ? -2.970 -8.646 -4.267 1.00 98.19 108 ILE A C 1
ATOM 825 O O . ILE A 1 108 ? -3.855 -9.140 -3.566 1.00 98.19 108 ILE A O 1
ATOM 829 N N . ASN A 1 109 ? -3.215 -8.235 -5.514 1.00 98.44 109 ASN A N 1
ATOM 830 C CA . ASN A 1 109 ? -4.533 -8.356 -6.139 1.00 98.44 109 ASN A CA 1
ATOM 831 C C . ASN A 1 109 ? -4.997 -9.818 -6.220 1.00 98.44 109 ASN A C 1
ATOM 833 O O . ASN A 1 109 ? -6.174 -10.093 -5.974 1.00 98.44 109 ASN A O 1
ATOM 837 N N . LEU A 1 110 ? -4.092 -10.760 -6.518 1.00 98.31 110 LEU A N 1
ATOM 838 C CA . LEU A 1 110 ? -4.410 -12.187 -6.474 1.00 98.31 110 LEU A CA 1
ATOM 839 C C . LEU A 1 110 ? -4.768 -12.625 -5.050 1.00 98.31 110 LEU A C 1
ATOM 841 O O . LEU A 1 110 ? -5.810 -13.245 -4.855 1.00 98.31 110 LEU A O 1
ATOM 845 N N . TYR A 1 111 ? -3.973 -12.240 -4.050 1.00 98.00 111 TYR A N 1
ATOM 846 C CA . TYR A 1 111 ? -4.276 -12.567 -2.655 1.00 98.00 111 TYR A CA 1
ATOM 847 C C . TYR A 1 111 ? -5.669 -12.076 -2.234 1.00 98.00 111 TYR A C 1
ATOM 849 O O . TYR A 1 111 ? -6.421 -12.805 -1.586 1.00 98.00 111 TYR A O 1
ATOM 857 N N . VAL A 1 112 ? -6.049 -10.864 -2.644 1.00 97.69 112 VAL A N 1
ATOM 858 C CA . VAL A 1 112 ? -7.383 -10.296 -2.396 1.00 97.69 112 VAL A CA 1
ATOM 859 C C . VAL A 1 112 ? -8.484 -11.057 -3.117 1.00 97.69 112 VAL A C 1
ATOM 861 O O . VAL A 1 112 ? -9.557 -11.255 -2.545 1.00 97.69 112 VAL A O 1
ATOM 864 N N . LYS A 1 113 ? -8.241 -11.487 -4.357 1.00 97.38 113 LYS A N 1
ATOM 865 C CA . LYS A 1 113 ? -9.189 -12.307 -5.117 1.00 97.38 113 LYS A CA 1
ATOM 866 C C . LYS A 1 113 ? -9.483 -13.621 -4.392 1.00 97.38 113 LYS A C 1
ATOM 868 O O . LYS A 1 113 ? -10.645 -14.022 -4.334 1.00 97.38 113 LYS A O 1
ATOM 873 N N . ASP A 1 114 ? -8.462 -14.232 -3.802 1.00 97.62 114 ASP A N 1
ATOM 874 C CA . ASP A 1 114 ? -8.588 -15.479 -3.046 1.00 97.62 114 ASP A CA 1
ATOM 875 C C . ASP A 1 114 ? -9.162 -15.246 -1.632 1.00 97.62 114 ASP A C 1
ATOM 877 O O . ASP A 1 114 ? -9.842 -16.110 -1.079 1.00 97.62 114 ASP A O 1
ATOM 881 N N . ASN A 1 115 ? -8.973 -14.045 -1.067 1.00 96.81 115 ASN A N 1
ATOM 882 C CA . ASN A 1 115 ? -9.383 -13.671 0.294 1.00 96.81 115 ASN A CA 1
ATOM 883 C C . ASN A 1 115 ? -10.248 -12.388 0.350 1.00 96.81 115 ASN A C 1
ATOM 885 O O . ASN A 1 115 ? -9.937 -11.446 1.089 1.00 96.81 115 ASN A O 1
ATOM 889 N N . PRO A 1 116 ? -11.403 -12.328 -0.339 1.00 95.12 116 PRO A N 1
ATOM 890 C CA . PRO A 1 116 ? -12.143 -11.078 -0.555 1.00 95.12 116 PRO A CA 1
ATOM 891 C C . PRO A 1 116 ? -12.743 -10.462 0.717 1.00 95.12 116 PRO A C 1
ATOM 893 O O . PRO A 1 116 ? -13.124 -9.293 0.721 1.00 95.12 116 PRO A O 1
ATOM 896 N N . LYS A 1 117 ? -12.859 -11.236 1.806 1.00 95.06 117 LYS A N 1
ATOM 897 C CA . LYS A 1 117 ? -13.394 -10.759 3.093 1.00 95.06 117 LYS A CA 1
ATOM 898 C C . LYS A 1 117 ? -12.402 -9.894 3.873 1.00 95.06 117 LYS A C 1
ATOM 900 O O . LYS A 1 117 ? -12.840 -9.085 4.683 1.00 95.06 117 LYS A O 1
ATOM 905 N N . ALA A 1 118 ? -11.100 -10.078 3.654 1.00 89.50 118 ALA A N 1
ATOM 906 C CA . ALA A 1 118 ? -10.062 -9.314 4.344 1.00 89.50 118 ALA A CA 1
ATOM 907 C C . ALA A 1 118 ? -9.845 -7.926 3.716 1.00 89.50 118 ALA A C 1
ATOM 909 O O . ALA A 1 118 ? -9.335 -7.021 4.375 1.00 89.50 118 ALA A O 1
ATOM 910 N N . ALA A 1 119 ? -10.247 -7.759 2.453 1.00 95.38 119 ALA A N 1
ATOM 911 C CA . ALA A 1 119 ? -9.918 -6.599 1.643 1.00 95.38 119 ALA A CA 1
ATOM 912 C C . ALA A 1 119 ? -10.820 -5.382 1.901 1.00 95.38 119 ALA A C 1
ATOM 914 O O . ALA A 1 119 ? -12.054 -5.460 1.888 1.00 95.38 119 ALA A O 1
ATOM 915 N N . TYR A 1 120 ? -10.202 -4.209 2.018 1.00 96.00 120 TYR A N 1
ATOM 916 C CA . TYR A 1 120 ? -10.885 -2.929 1.921 1.00 96.00 120 TYR A CA 1
ATOM 917 C C . TYR A 1 120 ? -11.197 -2.628 0.455 1.00 96.00 120 TYR A C 1
ATOM 919 O O . TYR A 1 120 ? -10.370 -2.118 -0.294 1.00 96.00 120 TYR A O 1
ATOM 927 N N . LYS A 1 121 ? -12.425 -2.946 0.041 1.00 94.12 121 LYS A N 1
ATOM 928 C CA . LYS A 1 121 ? -12.858 -2.934 -1.368 1.00 94.12 121 LYS A CA 1
ATOM 929 C C . LYS A 1 121 ? -12.560 -1.650 -2.146 1.00 94.12 121 LYS A C 1
ATOM 931 O O . LYS A 1 121 ? -12.406 -1.731 -3.353 1.00 94.12 121 LYS A O 1
ATOM 936 N N . LYS A 1 122 ? -12.500 -0.483 -1.490 1.00 95.19 122 LYS A N 1
ATOM 937 C CA . LYS A 1 122 ? -12.225 0.788 -2.182 1.00 95.19 122 LYS A CA 1
ATOM 938 C C . LYS A 1 122 ? -10.765 0.952 -2.620 1.00 95.19 122 LYS A C 1
ATOM 940 O O . LYS A 1 122 ? -10.499 1.835 -3.423 1.00 95.19 122 LYS A O 1
ATOM 945 N N . LEU A 1 123 ? -9.845 0.159 -2.070 1.00 95.94 123 LEU A N 1
ATOM 946 C CA . LEU A 1 123 ? -8.423 0.219 -2.409 1.00 95.94 123 LEU A CA 1
ATOM 947 C C . LEU A 1 123 ? -8.088 -0.574 -3.683 1.00 95.94 123 LEU A C 1
ATOM 949 O O . LEU A 1 123 ? -7.149 -0.227 -4.385 1.00 95.94 123 LEU A O 1
ATOM 953 N N . TYR A 1 124 ? -8.830 -1.648 -3.964 1.00 96.44 124 TYR A N 1
ATOM 954 C CA . TYR A 1 124 ? -8.482 -2.622 -5.001 1.00 96.44 124 TYR A CA 1
ATOM 955 C C . TYR A 1 124 ? -9.286 -2.413 -6.297 1.00 96.44 124 TYR A C 1
ATOM 957 O O . TYR A 1 124 ? -10.455 -2.025 -6.224 1.00 96.44 124 TYR A O 1
ATOM 965 N N . PRO A 1 125 ? -8.723 -2.752 -7.475 1.00 97.19 125 PRO A N 1
ATOM 966 C CA . PRO A 1 125 ? -7.392 -3.332 -7.685 1.00 97.19 125 PRO A CA 1
ATOM 967 C C . PRO A 1 125 ? -6.258 -2.302 -7.580 1.00 97.19 125 PRO A C 1
ATOM 969 O O . PRO A 1 125 ? -6.423 -1.149 -7.964 1.00 97.19 125 PRO A O 1
ATOM 972 N N . LEU A 1 126 ? -5.102 -2.756 -7.096 1.00 97.38 126 LEU A N 1
ATOM 973 C CA . LEU A 1 126 ? -3.859 -1.984 -7.057 1.00 97.38 126 LEU A CA 1
ATOM 974 C C . LEU A 1 126 ? -3.157 -1.972 -8.417 1.00 97.38 126 LEU A C 1
ATOM 976 O O . LEU A 1 126 ? -3.277 -2.921 -9.195 1.00 97.38 126 LEU A O 1
ATOM 980 N N . GLN A 1 127 ? -2.358 -0.938 -8.644 1.00 97.00 127 GLN A N 1
ATOM 981 C CA . GLN A 1 127 ? -1.454 -0.764 -9.780 1.00 97.00 127 GLN A CA 1
ATOM 982 C C . GLN A 1 127 ? -0.017 -0.523 -9.284 1.00 97.00 127 GLN A C 1
ATOM 984 O O . GLN A 1 127 ? 0.181 -0.169 -8.123 1.00 97.00 127 GLN A O 1
ATOM 989 N N . GLY A 1 128 ? 1.007 -0.663 -10.134 1.00 96.19 128 GLY A N 1
ATOM 990 C CA . GLY A 1 128 ? 2.394 -0.418 -9.715 1.00 96.19 128 GLY A CA 1
ATOM 991 C C . GLY A 1 128 ? 2.634 0.996 -9.171 1.00 96.19 128 GLY A C 1
ATOM 992 O O . GLY A 1 128 ? 3.427 1.184 -8.249 1.00 96.19 128 GLY A O 1
ATOM 993 N N . ILE A 1 129 ? 1.880 1.988 -9.652 1.00 96.12 129 ILE A N 1
ATOM 994 C CA . ILE A 1 129 ? 1.904 3.358 -9.120 1.00 96.12 129 ILE A CA 1
ATOM 995 C C . ILE A 1 129 ? 1.489 3.441 -7.640 1.00 96.12 129 ILE A C 1
ATOM 997 O O . ILE A 1 129 ? 2.032 4.266 -6.909 1.00 96.12 129 ILE A O 1
ATOM 1001 N N . ASP A 1 130 ? 0.599 2.563 -7.160 1.00 95.88 130 ASP A N 1
ATOM 1002 C CA . ASP A 1 130 ? 0.216 2.488 -5.742 1.00 95.88 130 ASP A CA 1
ATOM 1003 C C . ASP A 1 130 ? 1.377 2.085 -4.847 1.00 95.88 130 ASP A C 1
ATOM 1005 O O . ASP A 1 130 ? 1.534 2.598 -3.737 1.00 95.88 130 ASP A O 1
ATOM 1009 N N . VAL A 1 131 ? 2.202 1.168 -5.351 1.00 95.56 131 VAL A N 1
ATOM 1010 C CA . VAL A 1 131 ? 3.402 0.704 -4.662 1.00 95.56 131 VAL A CA 1
ATOM 1011 C C . VAL A 1 131 ? 4.386 1.864 -4.535 1.00 95.56 131 VAL A C 1
ATOM 1013 O O . VAL A 1 131 ? 4.849 2.154 -3.432 1.00 95.56 131 VAL A O 1
ATOM 1016 N N . VAL A 1 132 ? 4.634 2.596 -5.627 1.00 94.06 132 VAL A N 1
ATOM 1017 C CA . VAL A 1 132 ? 5.505 3.786 -5.627 1.00 94.06 132 VAL A CA 1
ATOM 1018 C C . VAL A 1 132 ? 4.973 4.878 -4.698 1.00 94.06 132 VAL A C 1
ATOM 1020 O O . VAL A 1 132 ? 5.733 5.405 -3.885 1.00 94.06 132 VAL A O 1
ATOM 1023 N N . ALA A 1 133 ? 3.673 5.175 -4.743 1.00 93.12 133 ALA A N 1
ATOM 1024 C CA . ALA A 1 133 ? 3.044 6.136 -3.839 1.00 93.12 133 ALA A CA 1
ATOM 1025 C C . ALA A 1 133 ? 3.204 5.728 -2.364 1.00 93.12 133 ALA A C 1
ATOM 1027 O O . ALA A 1 133 ? 3.451 6.577 -1.507 1.00 93.12 133 ALA A O 1
ATOM 1028 N N . GLY A 1 134 ? 3.115 4.427 -2.068 1.00 92.25 134 GLY A N 1
ATOM 1029 C CA . GLY A 1 134 ? 3.396 3.857 -0.749 1.00 92.25 134 GLY A CA 1
ATOM 1030 C C . GLY A 1 134 ? 4.803 4.168 -0.241 1.00 92.25 134 GLY A C 1
ATOM 1031 O O . GLY A 1 134 ? 4.973 4.551 0.917 1.00 92.25 134 GLY A O 1
ATOM 1032 N N . PHE A 1 135 ? 5.811 4.062 -1.107 1.00 89.62 135 PHE A N 1
ATOM 1033 C CA . PHE A 1 135 ? 7.184 4.430 -0.759 1.00 89.62 135 PHE A CA 1
ATOM 1034 C C . PHE A 1 135 ? 7.349 5.942 -0.581 1.00 89.62 135 PHE A C 1
ATOM 1036 O O . PHE A 1 135 ? 7.911 6.370 0.429 1.00 89.62 135 PHE A O 1
ATOM 1043 N N . MET A 1 136 ? 6.806 6.747 -1.500 1.00 88.62 136 MET A N 1
ATOM 1044 C CA . MET A 1 136 ? 6.864 8.214 -1.431 1.00 88.62 136 MET A CA 1
ATOM 1045 C C . MET A 1 136 ? 6.207 8.772 -0.167 1.00 88.62 136 MET A C 1
ATOM 1047 O O . MET A 1 136 ? 6.722 9.715 0.426 1.00 88.62 136 MET A O 1
ATOM 1051 N N . HIS A 1 137 ? 5.100 8.171 0.277 1.00 90.50 137 HIS A N 1
ATOM 1052 C CA . HIS A 1 137 ? 4.414 8.536 1.520 1.00 90.50 137 HIS A CA 1
ATOM 1053 C C . HIS A 1 137 ? 5.311 8.424 2.754 1.00 90.50 137 HIS A C 1
ATOM 1055 O O . HIS A 1 137 ? 5.191 9.230 3.675 1.00 90.50 137 HIS A O 1
ATOM 1061 N N . ARG A 1 138 ? 6.249 7.470 2.770 1.00 84.62 138 ARG A N 1
ATOM 1062 C CA . ARG A 1 138 ? 7.168 7.293 3.899 1.00 84.62 138 ARG A CA 1
ATOM 1063 C C . ARG A 1 138 ? 8.427 8.147 3.809 1.00 84.62 138 ARG A C 1
ATOM 1065 O O . ARG A 1 138 ? 9.018 8.419 4.849 1.00 84.62 138 ARG A O 1
ATOM 1072 N N . THR A 1 139 ? 8.845 8.582 2.620 1.00 80.44 139 THR A N 1
ATOM 1073 C CA . THR A 1 139 ? 10.128 9.282 2.416 1.00 80.44 139 THR A CA 1
ATOM 1074 C C . THR A 1 139 ? 10.321 10.505 3.326 1.00 80.44 139 THR A C 1
ATOM 1076 O O . THR A 1 139 ? 11.379 10.596 3.949 1.00 80.44 139 THR A O 1
ATOM 1079 N N . PRO A 1 140 ? 9.338 11.412 3.503 1.00 76.38 140 PRO A N 1
ATOM 1080 C CA . PRO A 1 140 ? 9.527 12.588 4.355 1.00 76.38 140 PRO A CA 1
ATOM 1081 C C . PRO A 1 140 ? 9.703 12.268 5.845 1.00 76.38 140 PRO A C 1
ATOM 1083 O O . PRO A 1 140 ? 10.236 13.092 6.577 1.00 76.38 140 PRO A O 1
ATOM 1086 N N . LEU A 1 141 ? 9.291 11.080 6.301 1.00 68.81 141 LEU A N 1
ATOM 1087 C CA . LEU A 1 141 ? 9.409 10.658 7.701 1.00 68.81 141 LEU A CA 1
ATOM 1088 C C . LEU A 1 141 ? 10.813 10.146 8.065 1.00 68.81 141 LEU A C 1
ATOM 1090 O O . LEU A 1 141 ? 11.087 9.932 9.243 1.00 68.81 141 LEU A O 1
ATOM 1094 N N . PHE A 1 142 ? 11.696 9.941 7.083 1.00 66.25 142 PHE A N 1
ATOM 1095 C CA . PHE A 1 142 ? 13.076 9.492 7.310 1.00 66.25 142 PHE A CA 1
ATOM 1096 C C . PHE A 1 142 ? 14.079 10.640 7.496 1.00 66.25 142 PHE A C 1
ATOM 1098 O O . PHE A 1 142 ? 15.250 10.381 7.765 1.00 66.25 142 PHE A O 1
ATOM 1105 N N . TYR A 1 143 ? 13.637 11.893 7.367 1.00 58.38 143 TYR A N 1
ATOM 1106 C CA . TYR A 1 143 ? 14.459 13.076 7.604 1.00 58.38 143 TYR A CA 1
ATOM 1107 C C . TYR A 1 143 ? 14.059 13.702 8.945 1.00 58.38 143 TYR A C 1
ATOM 1109 O O . TYR A 1 143 ? 13.063 14.420 9.028 1.00 58.38 143 TYR A O 1
ATOM 1117 N N . GLY A 1 144 ? 14.821 13.396 9.995 1.00 50.72 144 GLY A N 1
ATOM 1118 C CA . GLY A 1 144 ? 14.632 13.886 11.362 1.00 50.72 144 GLY A CA 1
ATOM 1119 C C . GLY A 1 144 ? 15.906 13.764 12.180 1.00 50.72 144 GLY A C 1
ATOM 1120 O O . GLY A 1 144 ? 16.690 12.832 11.895 1.00 50.72 144 GLY A O 1
#

Radius of gyration: 17.81 Å; chains: 1; bounding box: 34×42×45 Å